Protein AF-X0Z448-F1 (afdb_monomer)

Radius of gyration: 12.33 Å; Cα contacts (8 Å, |Δi|>4): 32; chains: 1; bounding box: 28×20×28 Å

Mean predicted aligned error: 2.94 Å

Organism: NCBI:txid412755

Sequence (44 aa):
VALDDGYWFGTEGKGFMRINIACPRSFLEEGLKRIERAVNSLKN

Foldseek 3Di:
DDWDQLCVVPPVSHPHIDDDPPDPPVVVVVVVVVVVVVVVVVPD

pLDDT: mean 94.93, std 8.0, range [55.72, 98.38]

Solvent-accessible surface area (backbone atoms only — not comparable to full-atom values): 2809 Å² total; per-residue (Å²): 126,80,68,45,64,20,50,82,77,35,81,85,25,56,97,43,69,45,71,86,77,96,63,61,68,70,58,52,52,53,43,50,54,54,49,52,54,54,57,57,69,70,65,126

Secondary structure (DSSP, 8-state):
---EEGGGG-GGGTT-EE----S-HHHHHHHHHHHHHHHHHT--

InterPro domains:
  IPR015422 Pyridoxal phosphate-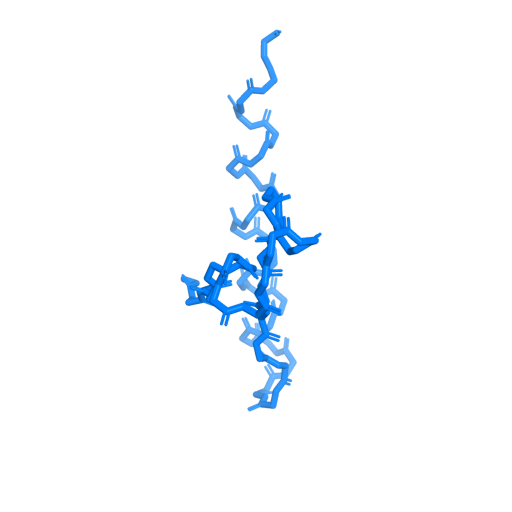dependent transferase, small domain [G3DSA:3.90.1150.10] (1-44)
  IPR015424 Pyridoxal phosphate-dependent transferase [SSF53383] (1-40)
  IPR051798 Class-II Pyridoxal-Phosphate-Dependent Aminotransferase [PTHR43525] (1-42)

Structure (mmCIF, N/CA/C/O backbone):
data_AF-X0Z448-F1
#
_entry.id   AF-X0Z448-F1
#
loop_
_atom_site.group_PDB
_atom_site.id
_atom_site.type_symbol
_atom_site.label_atom_id
_atom_site.label_alt_id
_atom_site.label_comp_id
_atom_site.label_asym_id
_atom_site.label_entity_id
_atom_site.label_seq_id
_atom_site.pdbx_PDB_ins_code
_atom_site.Cartn_x
_atom_site.Cartn_y
_atom_site.Cartn_z
_atom_site.occupancy
_atom_site.B_iso_or_equiv
_atom_site.auth_seq_id
_atom_site.auth_comp_id
_atom_site.auth_asym_id
_atom_site.auth_atom_id
_atom_site.pdbx_PDB_model_num
ATOM 1 N N . VAL A 1 1 ? -1.355 12.261 -2.552 1.00 83.88 1 VAL A N 1
ATOM 2 C CA . VAL A 1 1 ? -1.226 10.790 -2.623 1.00 83.88 1 VAL A CA 1
ATOM 3 C C . VAL A 1 1 ? -2.184 10.337 -3.700 1.00 83.88 1 VAL A C 1
ATOM 5 O O . VAL A 1 1 ? -3.338 10.732 -3.622 1.00 83.88 1 VAL A O 1
ATOM 8 N N . ALA A 1 2 ? -1.703 9.623 -4.714 1.00 92.88 2 ALA A N 1
ATOM 9 C CA . ALA A 1 2 ? -2.568 9.016 -5.722 1.00 92.88 2 ALA A CA 1
ATOM 10 C C . ALA A 1 2 ? -2.859 7.569 -5.307 1.00 92.88 2 ALA A C 1
ATOM 12 O O . ALA A 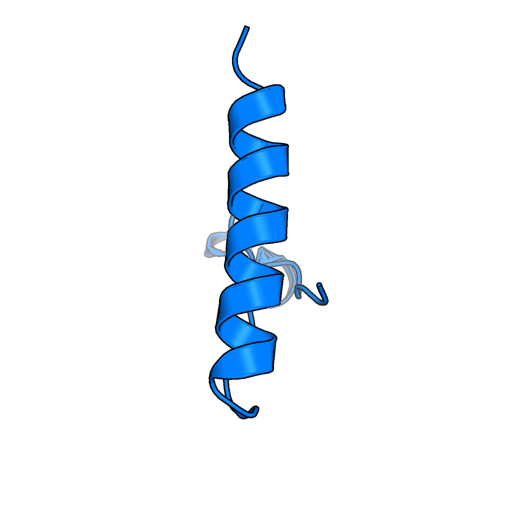1 2 ? -1.936 6.860 -4.902 1.00 92.88 2 ALA A O 1
ATOM 13 N N . LEU A 1 3 ? -4.129 7.176 -5.364 1.00 95.81 3 LEU A N 1
ATOM 14 C CA . LEU A 1 3 ? -4.619 5.839 -5.052 1.00 95.81 3 LEU A CA 1
ATOM 15 C C . LEU A 1 3 ? -5.585 5.430 -6.159 1.00 95.81 3 LEU A C 1
ATOM 17 O O . LEU A 1 3 ? -6.386 6.259 -6.591 1.00 95.81 3 LEU A O 1
ATOM 21 N N . ASP A 1 4 ? -5.518 4.172 -6.575 1.00 96.81 4 ASP A N 1
ATOM 22 C CA . ASP A 1 4 ? -6.506 3.600 -7.486 1.00 96.81 4 ASP A CA 1
ATOM 23 C C . ASP A 1 4 ? -7.530 2.808 -6.670 1.00 96.81 4 ASP A C 1
ATOM 25 O O . ASP A 1 4 ? -7.146 2.008 -5.809 1.00 96.81 4 ASP A O 1
ATOM 29 N N . ASP A 1 5 ? -8.818 3.027 -6.939 1.00 97.00 5 ASP A N 1
ATOM 30 C CA . ASP A 1 5 ? -9.901 2.300 -6.273 1.00 97.00 5 ASP A CA 1
ATOM 31 C C . ASP A 1 5 ? -9.798 0.805 -6.599 1.00 97.00 5 ASP A C 1
ATOM 33 O O . ASP A 1 5 ? -9.736 0.406 -7.767 1.00 97.00 5 ASP A O 1
ATOM 37 N N . GLY A 1 6 ? -9.776 -0.033 -5.561 1.00 97.50 6 GLY A N 1
ATOM 38 C CA . GLY A 1 6 ? -9.704 -1.481 -5.707 1.00 97.50 6 GLY A CA 1
ATOM 39 C C . GLY A 1 6 ? -10.873 -2.063 -6.505 1.00 97.50 6 GLY A C 1
ATOM 40 O O . GLY A 1 6 ? -10.703 -3.089 -7.160 1.00 97.50 6 GLY A O 1
ATOM 41 N N . TYR A 1 7 ? -12.026 -1.388 -6.543 1.00 97.12 7 TYR A N 1
ATOM 42 C CA . TYR A 1 7 ? -13.176 -1.800 -7.347 1.00 97.12 7 TYR A CA 1
ATOM 43 C C . TYR A 1 7 ? -12.861 -1.889 -8.849 1.00 97.12 7 TYR A C 1
ATOM 45 O O . TYR A 1 7 ? -13.480 -2.676 -9.565 1.00 97.12 7 TYR A O 1
ATOM 53 N N . TRP A 1 8 ? -11.857 -1.149 -9.340 1.00 96.62 8 TRP A N 1
ATOM 54 C CA . TRP A 1 8 ? -11.400 -1.248 -10.734 1.00 96.62 8 TRP A CA 1
ATOM 55 C C . TRP A 1 8 ? -10.855 -2.643 -11.084 1.00 96.62 8 TRP A C 1
ATOM 57 O O . TRP A 1 8 ? -10.760 -2.983 -12.260 1.00 96.62 8 TRP A O 1
ATOM 67 N N . PHE A 1 9 ? -10.518 -3.454 -10.076 1.00 95.94 9 PHE A N 1
ATOM 68 C CA . PHE A 1 9 ? -9.973 -4.805 -10.218 1.00 95.94 9 PHE A CA 1
ATOM 69 C C . PHE A 1 9 ? -11.004 -5.910 -9.944 1.00 95.94 9 PHE A C 1
ATOM 71 O O . PHE A 1 9 ? -10.638 -7.082 -9.939 1.00 95.94 9 PHE A O 1
ATOM 78 N N . GLY A 1 10 ? -12.275 -5.556 -9.730 1.00 97.25 10 GLY A N 1
ATOM 79 C CA . GLY A 1 10 ? -13.353 -6.495 -9.421 1.00 97.25 10 GLY A CA 1
ATOM 80 C C . GLY A 1 10 ? -14.051 -6.185 -8.101 1.00 97.25 10 GLY A C 1
ATOM 81 O O . GLY A 1 10 ? -13.615 -5.349 -7.305 1.00 97.25 10 GLY A O 1
ATOM 82 N N . THR A 1 11 ? -15.159 -6.881 -7.853 1.00 97.31 11 THR A N 1
ATOM 83 C CA . THR A 1 11 ? -15.959 -6.727 -6.630 1.00 97.31 11 THR A CA 1
ATOM 84 C C . THR A 1 11 ? -15.171 -7.052 -5.365 1.00 97.31 11 THR A C 1
ATOM 86 O O . THR A 1 11 ? -15.417 -6.460 -4.316 1.00 97.31 11 THR A O 1
ATOM 89 N N . GLU A 1 12 ? -14.189 -7.939 -5.478 1.00 97.62 12 GLU A N 1
ATOM 90 C CA . GLU A 1 12 ? -13.296 -8.393 -4.413 1.00 97.62 12 GLU A CA 1
ATOM 91 C C . GLU A 1 12 ? -12.363 -7.273 -3.934 1.00 97.62 12 GLU A C 1
ATOM 93 O O . GLU A 1 12 ? -11.926 -7.283 -2.787 1.00 97.62 12 GLU A O 1
ATOM 98 N N . GLY A 1 13 ? -12.079 -6.284 -4.789 1.00 97.12 13 GLY A N 1
ATOM 99 C CA . GLY A 1 13 ? -11.266 -5.120 -4.442 1.00 97.12 13 GLY A CA 1
ATOM 100 C C . GLY A 1 13 ? -12.039 -4.005 -3.733 1.00 97.12 13 GLY A C 1
ATOM 101 O O . GLY A 1 13 ? -11.442 -3.003 -3.339 1.00 97.12 13 GLY A O 1
ATOM 102 N N . LYS A 1 14 ? -13.358 -4.144 -3.544 1.00 97.69 14 LYS A N 1
ATOM 103 C CA . LYS A 1 14 ? -14.177 -3.131 -2.868 1.00 97.69 14 LYS A CA 1
ATOM 104 C C . LYS A 1 14 ? -13.677 -2.889 -1.440 1.00 97.69 14 LYS A C 1
ATOM 106 O O . LYS A 1 14 ? -13.546 -3.816 -0.648 1.00 97.69 14 LYS A O 1
ATOM 111 N N . GLY A 1 15 ? -13.460 -1.619 -1.097 1.00 96.06 15 GLY A N 1
ATOM 112 C CA . GLY A 1 15 ? -12.952 -1.210 0.219 1.00 96.06 15 GLY A CA 1
ATOM 113 C C . GLY A 1 15 ? -11.425 -1.222 0.336 1.00 96.06 15 GLY A C 1
ATOM 114 O O . GLY A 1 15 ? -10.902 -0.824 1.375 1.00 96.06 15 GLY A O 1
ATOM 115 N N . PHE A 1 16 ? -10.714 -1.617 -0.723 1.00 97.38 16 PHE A N 1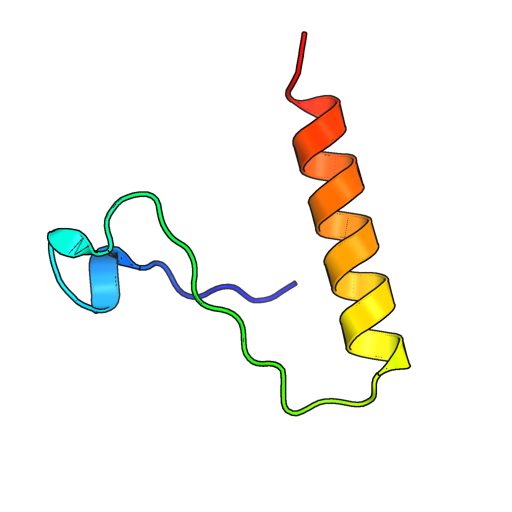
ATOM 116 C CA . PHE A 1 16 ? -9.260 -1.535 -0.814 1.00 97.38 16 PHE A CA 1
ATOM 117 C C . PHE A 1 16 ? -8.825 -0.422 -1.768 1.00 97.38 16 PHE A C 1
ATOM 119 O O . PHE A 1 16 ? -9.586 0.047 -2.610 1.00 97.38 16 PHE A O 1
ATOM 126 N N . MET A 1 17 ? -7.565 -0.015 -1.631 1.00 97.12 17 MET A N 1
ATOM 127 C CA . MET A 1 17 ? -6.910 0.970 -2.487 1.00 97.12 17 MET A CA 1
ATOM 128 C C . MET A 1 17 ? -5.559 0.423 -2.942 1.00 97.12 17 MET A C 1
ATOM 130 O O . MET A 1 17 ? -4.822 -0.155 -2.140 1.00 97.12 17 MET A O 1
ATOM 134 N N . ARG A 1 18 ? -5.203 0.638 -4.210 1.00 97.25 18 ARG A N 1
ATOM 135 C CA . ARG A 1 18 ? -3.876 0.321 -4.750 1.00 97.25 18 ARG A CA 1
ATOM 136 C C . ARG A 1 18 ? -2.996 1.567 -4.742 1.00 97.25 18 ARG A C 1
ATOM 138 O O . ARG A 1 18 ? -3.447 2.657 -5.084 1.00 97.25 18 ARG A O 1
ATOM 145 N N . ILE A 1 19 ? -1.719 1.392 -4.415 1.00 96.06 19 ILE A N 1
ATOM 146 C CA . ILE A 1 19 ? -0.699 2.441 -4.491 1.00 96.06 19 ILE A CA 1
ATOM 147 C C . ILE A 1 19 ? 0.513 1.954 -5.291 1.00 96.06 19 ILE A C 1
ATOM 149 O O . ILE A 1 19 ? 0.911 0.794 -5.190 1.00 96.06 19 ILE A O 1
ATOM 153 N N . ASN A 1 20 ? 1.109 2.845 -6.083 1.00 95.00 20 ASN A N 1
ATOM 154 C CA . ASN A 1 20 ? 2.380 2.601 -6.759 1.00 95.00 20 ASN A CA 1
ATOM 155 C C . ASN A 1 20 ? 3.553 2.991 -5.838 1.00 95.00 20 ASN A C 1
ATOM 157 O O . ASN A 1 20 ? 3.568 4.092 -5.288 1.00 95.00 20 ASN A O 1
ATOM 161 N N . ILE A 1 21 ? 4.539 2.100 -5.695 1.00 96.44 21 ILE A N 1
ATOM 162 C CA . ILE A 1 21 ? 5.739 2.300 -4.862 1.00 96.44 21 ILE A CA 1
ATOM 163 C C . ILE A 1 21 ? 7.026 2.537 -5.672 1.00 96.44 21 ILE A C 1
ATOM 165 O O . ILE A 1 21 ? 8.105 2.644 -5.094 1.00 96.44 21 ILE A O 1
ATOM 169 N N . ALA A 1 22 ? 6.937 2.614 -7.002 1.00 97.25 22 ALA A N 1
ATOM 170 C CA . ALA A 1 22 ? 8.048 2.895 -7.909 1.00 97.25 22 ALA A CA 1
ATOM 171 C C . ALA A 1 22 ? 8.395 4.395 -7.902 1.00 97.25 22 ALA A C 1
ATOM 173 O O . ALA A 1 22 ? 8.180 5.123 -8.870 1.00 97.25 22 ALA A O 1
ATOM 174 N N . CYS A 1 23 ? 8.903 4.868 -6.769 1.00 96.06 23 CYS A N 1
ATOM 175 C CA . CYS A 1 23 ? 9.314 6.248 -6.546 1.00 96.06 23 CYS A CA 1
ATOM 176 C C . CYS A 1 23 ? 10.466 6.311 -5.523 1.00 96.06 23 CYS A C 1
ATOM 178 O O . CYS A 1 23 ? 10.770 5.310 -4.865 1.00 96.06 23 CYS A O 1
ATOM 180 N N . PRO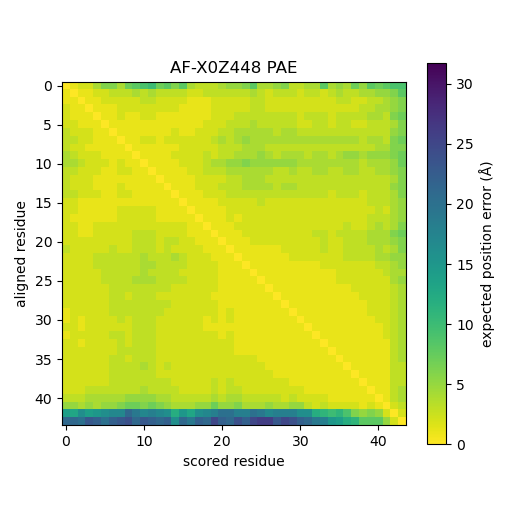 A 1 24 ? 11.142 7.466 -5.363 1.00 98.31 24 PRO A N 1
ATOM 181 C CA . PRO A 1 24 ? 12.114 7.642 -4.291 1.00 98.31 24 PRO A CA 1
ATOM 182 C C . PRO A 1 24 ? 11.496 7.362 -2.917 1.00 98.31 24 PRO A C 1
ATOM 184 O O . PRO A 1 24 ? 10.374 7.779 -2.626 1.00 98.31 24 PRO A O 1
ATOM 187 N N . ARG A 1 25 ? 1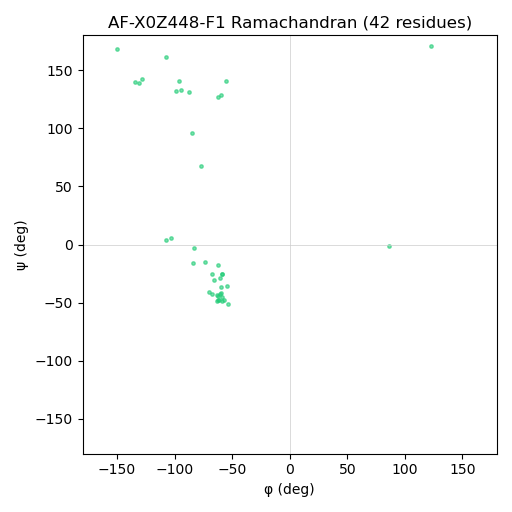2.264 6.717 -2.032 1.00 98.19 25 ARG A N 1
ATOM 188 C CA . ARG A 1 25 ? 11.810 6.357 -0.678 1.00 98.19 25 ARG A CA 1
ATOM 189 C C . ARG A 1 25 ? 11.292 7.556 0.119 1.00 98.19 25 ARG A C 1
ATOM 191 O O . ARG A 1 25 ? 10.325 7.409 0.856 1.00 98.19 25 ARG A O 1
ATOM 198 N N . SER A 1 26 ? 11.902 8.729 -0.054 1.00 98.38 26 SER A N 1
ATOM 199 C CA . SER A 1 26 ? 11.474 9.968 0.604 1.00 98.38 26 SER A CA 1
ATOM 200 C C . SER A 1 26 ? 10.038 10.356 0.241 1.00 98.38 26 SER A C 1
ATOM 202 O O . SER A 1 26 ? 9.265 10.725 1.121 1.00 98.38 26 SER A O 1
ATOM 204 N N . PHE A 1 27 ? 9.655 10.219 -1.031 1.00 97.69 27 PHE A N 1
ATOM 205 C CA . PHE A 1 27 ? 8.301 10.533 -1.491 1.00 97.69 27 PHE A CA 1
ATOM 206 C C . PHE A 1 27 ? 7.289 9.514 -0.971 1.00 97.69 27 PHE A C 1
ATOM 208 O O . PHE A 1 27 ? 6.198 9.895 -0.546 1.00 97.69 27 PHE A O 1
ATOM 215 N N . LEU A 1 28 ? 7.658 8.228 -0.967 1.00 97.75 28 LEU A N 1
ATOM 216 C CA . LEU A 1 28 ? 6.808 7.178 -0.412 1.00 97.75 28 LEU A CA 1
ATOM 217 C C . LEU A 1 28 ? 6.568 7.394 1.088 1.00 97.75 28 LEU A C 1
ATOM 219 O O . LEU A 1 28 ? 5.421 7.381 1.524 1.00 97.75 28 LEU A O 1
ATOM 223 N N . GLU A 1 29 ? 7.620 7.656 1.868 1.00 98.31 29 GLU A N 1
ATOM 224 C CA . GLU A 1 29 ? 7.502 7.941 3.303 1.00 98.31 29 GLU A CA 1
ATOM 225 C C . GLU A 1 29 ? 6.592 9.133 3.589 1.00 98.31 29 GLU A C 1
ATOM 227 O O . GLU A 1 29 ? 5.730 9.064 4.466 1.00 98.31 29 GLU A O 1
ATOM 232 N N . GLU A 1 30 ? 6.782 10.239 2.870 1.00 98.25 30 GLU A N 1
ATOM 233 C CA . GLU A 1 30 ? 5.956 11.426 3.049 1.00 98.25 30 GLU A CA 1
ATOM 234 C C . GLU A 1 30 ? 4.4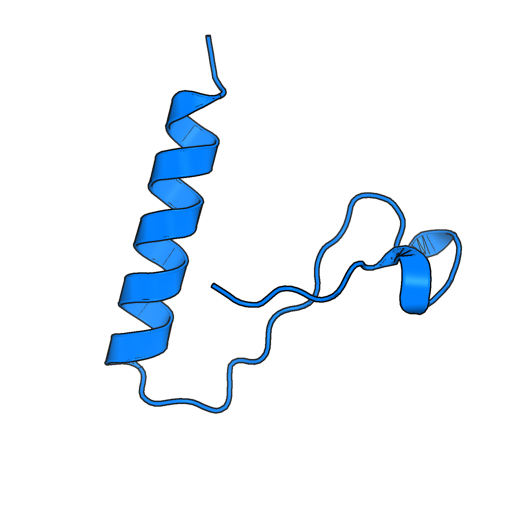87 11.137 2.712 1.00 98.25 30 GLU A C 1
ATOM 236 O O . GLU A 1 30 ? 3.586 11.516 3.466 1.00 98.25 30 GLU A O 1
ATOM 241 N N . GLY A 1 31 ? 4.240 10.429 1.607 1.00 97.56 31 GLY A N 1
ATOM 242 C CA . GLY A 1 31 ? 2.903 10.007 1.204 1.00 97.56 31 GLY A CA 1
ATOM 243 C C . GLY A 1 31 ? 2.223 9.146 2.266 1.00 97.56 31 GLY A C 1
ATOM 244 O O . GLY A 1 31 ? 1.096 9.446 2.657 1.00 97.56 31 GLY A O 1
ATOM 245 N N . LEU A 1 32 ? 2.921 8.133 2.784 1.00 97.81 32 LEU A N 1
ATOM 246 C CA . LEU A 1 32 ? 2.408 7.244 3.828 1.00 97.81 32 LEU A CA 1
ATOM 247 C C . LEU A 1 32 ? 2.119 7.996 5.136 1.00 97.81 32 LEU A C 1
ATOM 249 O O . LEU A 1 32 ? 1.037 7.825 5.692 1.00 97.81 32 LEU A O 1
ATOM 253 N N . LYS A 1 33 ? 3.006 8.902 5.578 1.00 98.38 33 LYS A N 1
ATOM 254 C CA . LYS A 1 33 ? 2.783 9.754 6.768 1.00 98.38 33 LYS A CA 1
ATOM 255 C C . LYS A 1 33 ? 1.533 10.630 6.626 1.00 98.38 33 LYS A C 1
ATOM 257 O O . LYS A 1 33 ? 0.815 10.855 7.598 1.00 98.38 33 LYS A O 1
ATOM 262 N N . ARG A 1 34 ? 1.245 11.140 5.421 1.00 97.88 34 ARG A N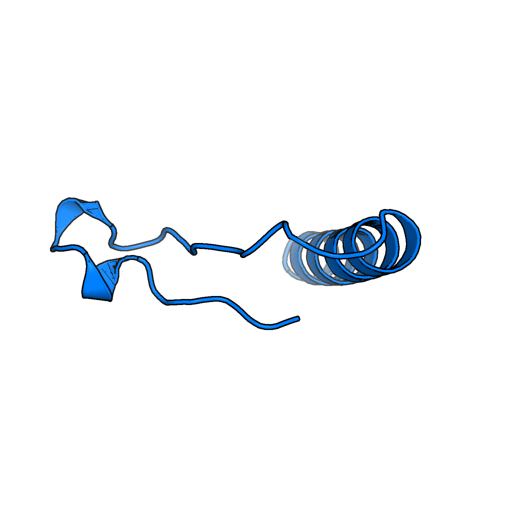 1
ATOM 263 C CA . ARG A 1 34 ? 0.017 11.916 5.157 1.00 97.88 34 ARG A CA 1
ATOM 264 C C . ARG A 1 34 ? -1.240 11.042 5.267 1.00 97.88 34 ARG A C 1
ATOM 266 O O . ARG A 1 34 ? -2.211 11.488 5.873 1.00 97.88 34 ARG A O 1
ATOM 273 N N . ILE A 1 35 ? -1.215 9.819 4.723 1.00 97.06 35 ILE A N 1
ATOM 274 C CA . ILE A 1 35 ? -2.333 8.858 4.833 1.00 97.06 35 ILE A CA 1
ATOM 275 C C . ILE A 1 35 ? -2.566 8.483 6.298 1.00 97.06 35 ILE A C 1
ATOM 277 O O . ILE A 1 35 ? -3.693 8.568 6.773 1.00 97.06 35 ILE A O 1
ATOM 281 N N . GLU A 1 36 ? -1.505 8.121 7.021 1.00 96.94 36 GLU A N 1
ATOM 282 C CA . GLU A 1 36 ? -1.560 7.754 8.438 1.00 96.94 36 GLU A CA 1
ATOM 283 C C . GLU A 1 36 ? -2.236 8.844 9.281 1.00 96.94 36 GLU A C 1
ATOM 285 O O . GLU A 1 36 ? -3.184 8.563 10.014 1.00 96.94 36 GLU A O 1
ATOM 290 N N . ARG A 1 37 ? -1.798 10.103 9.145 1.00 97.56 37 ARG A N 1
ATOM 291 C CA . ARG A 1 37 ? -2.394 11.238 9.870 1.00 97.56 37 ARG A CA 1
ATOM 292 C C . ARG A 1 37 ? -3.879 11.403 9.561 1.00 97.56 37 ARG A C 1
ATOM 294 O O . ARG A 1 37 ? -4.664 11.596 10.484 1.00 97.56 37 ARG A O 1
ATOM 301 N N . ALA A 1 38 ? -4.257 11.319 8.285 1.00 96.31 38 ALA A N 1
ATOM 302 C CA . ALA A 1 38 ? -5.653 11.430 7.879 1.00 96.31 38 ALA A CA 1
ATOM 303 C C . ALA A 1 38 ? -6.500 10.304 8.493 1.00 96.31 38 ALA A C 1
ATOM 305 O O . ALA A 1 38 ? -7.520 10.583 9.114 1.00 96.31 38 ALA A O 1
ATOM 306 N N . VAL A 1 39 ? -6.044 9.050 8.415 1.00 95.50 39 VAL A N 1
ATOM 307 C CA . VAL A 1 39 ? -6.739 7.899 9.016 1.00 95.50 39 VAL A CA 1
ATOM 308 C C . VAL A 1 39 ? -6.870 8.046 10.5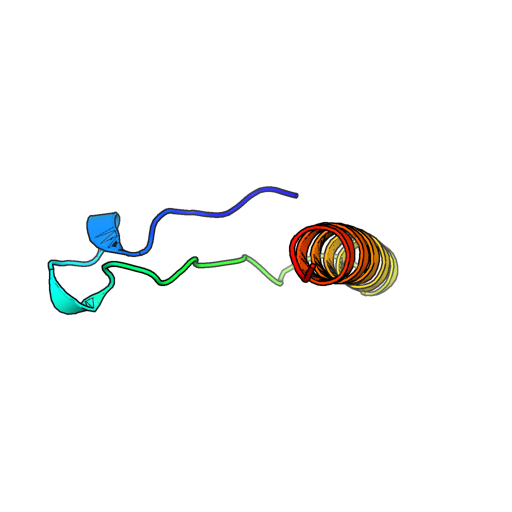32 1.00 95.50 39 VAL A C 1
ATOM 310 O O . VAL A 1 39 ? -7.942 7.798 11.077 1.00 95.50 39 VAL A O 1
ATOM 313 N N . ASN A 1 40 ? -5.817 8.490 11.218 1.00 96.75 40 ASN A N 1
ATOM 314 C CA . ASN A 1 40 ? -5.865 8.710 12.663 1.00 96.75 40 ASN A CA 1
ATOM 315 C C . ASN A 1 40 ? -6.829 9.842 13.050 1.00 96.75 40 ASN A C 1
ATOM 317 O O . ASN A 1 40 ? -7.449 9.753 14.101 1.00 96.75 40 ASN A O 1
ATOM 321 N N . S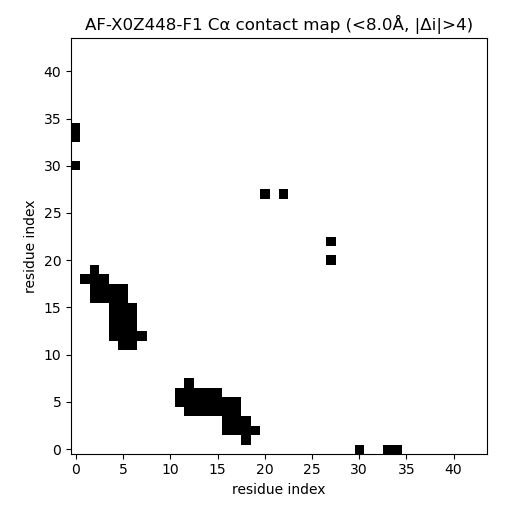ER A 1 41 ? -7.019 10.855 12.196 1.00 96.38 41 SER A N 1
ATOM 322 C CA . SER A 1 41 ? -8.003 11.926 12.429 1.00 96.38 41 SER A CA 1
ATOM 323 C C . SER A 1 41 ? -9.466 11.513 12.223 1.00 96.38 41 SER A C 1
ATOM 325 O O . SER A 1 41 ? -10.361 12.227 12.660 1.00 96.38 41 SER A O 1
ATOM 327 N N . LEU A 1 42 ? -9.726 10.372 11.572 1.00 92.81 42 LEU A N 1
ATOM 328 C CA . LEU A 1 42 ? -11.082 9.835 11.386 1.00 92.81 42 LEU A CA 1
ATOM 329 C C . LEU A 1 42 ? -11.574 9.024 12.591 1.00 92.81 42 LEU A C 1
ATOM 331 O O . LEU A 1 42 ? -12.765 8.735 12.688 1.00 92.81 42 LEU A O 1
ATOM 335 N N . LYS A 1 43 ? -10.666 8.626 13.486 1.00 64.38 43 LYS A N 1
ATOM 336 C CA . LYS A 1 43 ? -10.995 7.871 14.694 1.00 64.38 43 LYS A CA 1
ATOM 337 C C . LYS A 1 43 ? -11.399 8.851 15.801 1.00 64.38 43 LYS A C 1
ATOM 339 O O . LYS A 1 43 ? -10.527 9.394 16.474 1.00 64.38 43 LYS A O 1
ATOM 344 N N . ASN A 1 44 ? -12.708 9.059 15.954 1.00 55.72 44 ASN A N 1
ATOM 345 C CA . ASN A 1 44 ? -13.333 9.504 17.205 1.00 55.72 44 ASN A CA 1
ATOM 346 C C . ASN A 1 44 ? -13.829 8.275 17.965 1.00 55.72 44 ASN A C 1
ATOM 348 O O . ASN A 1 44 ? -14.488 7.433 17.311 1.00 55.72 44 ASN A O 1
#